Protein AF-A0A966ICQ8-F1 (afdb_monomer)

Structure (mmCIF, N/CA/C/O backbone):
data_AF-A0A966ICQ8-F1
#
_entry.id   AF-A0A966ICQ8-F1
#
loop_
_atom_site.group_PDB
_atom_site.id
_atom_site.type_symbol
_atom_site.label_atom_id
_atom_site.label_alt_id
_atom_site.label_comp_id
_atom_site.label_asym_id
_atom_site.label_entity_id
_atom_site.label_seq_id
_atom_site.pdbx_PDB_ins_code
_atom_site.Cartn_x
_atom_site.Cartn_y
_atom_site.Cartn_z
_atom_site.occupancy
_atom_site.B_iso_or_equiv
_atom_site.auth_seq_id
_atom_site.auth_comp_id
_atom_site.auth_asym_id
_atom_site.auth_atom_id
_atom_site.pdbx_PDB_model_num
ATOM 1 N N . LYS A 1 1 ? -22.674 -10.779 -6.263 1.00 51.19 1 LYS A N 1
ATOM 2 C CA . LYS A 1 1 ? -22.186 -11.903 -5.424 1.00 51.19 1 LYS A CA 1
ATOM 3 C C . LYS A 1 1 ? -21.251 -11.432 -4.302 1.00 51.19 1 LYS A C 1
ATOM 5 O O . LYS A 1 1 ? -21.563 -11.729 -3.163 1.00 51.19 1 LYS A O 1
ATOM 10 N N . LEU A 1 2 ? -20.206 -10.628 -4.560 1.00 52.47 2 LEU A N 1
ATOM 11 C CA . LEU A 1 2 ? -19.420 -9.983 -3.481 1.00 52.47 2 LEU A CA 1
ATOM 12 C C . LEU A 1 2 ? -20.253 -8.988 -2.645 1.00 52.47 2 LEU A C 1
ATOM 14 O O . LEU A 1 2 ? -20.297 -9.084 -1.426 1.00 52.47 2 LEU A O 1
ATOM 18 N N . MET A 1 3 ? -21.028 -8.114 -3.295 1.00 52.91 3 MET A N 1
ATOM 19 C CA . MET A 1 3 ? -21.860 -7.120 -2.591 1.00 52.91 3 MET A CA 1
ATOM 20 C C . MET A 1 3 ? -23.042 -7.712 -1.801 1.00 52.91 3 MET A C 1
ATOM 22 O O . MET A 1 3 ? -23.513 -7.096 -0.854 1.00 52.91 3 MET A O 1
ATOM 26 N N . SER A 1 4 ? -23.522 -8.916 -2.138 1.00 55.25 4 SER A N 1
ATOM 27 C CA . SER A 1 4 ? -24.601 -9.568 -1.376 1.00 55.25 4 SER A CA 1
ATOM 28 C C . SER A 1 4 ? -24.107 -10.192 -0.068 1.00 55.25 4 SER A C 1
ATOM 30 O O . SER A 1 4 ? -24.889 -10.294 0.870 1.00 55.25 4 SER A O 1
ATOM 32 N N . ALA A 1 5 ? -22.824 -10.566 0.012 1.00 59.81 5 ALA A N 1
ATOM 33 C CA . ALA A 1 5 ? -22.181 -11.026 1.247 1.00 59.81 5 ALA A CA 1
ATOM 34 C C . ALA A 1 5 ? -21.814 -9.864 2.196 1.00 59.81 5 ALA A C 1
ATOM 36 O O . ALA A 1 5 ? -21.607 -10.080 3.383 1.00 59.81 5 ALA A O 1
ATOM 37 N N . SER A 1 6 ? -21.782 -8.626 1.688 1.00 60.31 6 SER A N 1
ATOM 38 C CA . SER A 1 6 ? -21.369 -7.427 2.431 1.00 60.31 6 SER A CA 1
ATOM 39 C C . SER A 1 6 ? -22.394 -6.916 3.448 1.00 60.31 6 SER A C 1
ATOM 41 O O . SER A 1 6 ? -22.027 -6.090 4.275 1.00 60.31 6 SER A O 1
ATOM 43 N N . LYS A 1 7 ? -23.663 -7.363 3.416 1.00 67.75 7 LYS A N 1
ATOM 44 C CA . LYS A 1 7 ? -24.725 -6.755 4.247 1.00 67.75 7 LYS A CA 1
ATOM 45 C C . LYS A 1 7 ? -24.452 -6.815 5.758 1.00 67.75 7 LYS A C 1
ATOM 47 O O . LYS A 1 7 ? -24.930 -5.938 6.462 1.00 67.75 7 LYS A O 1
ATOM 52 N N . ASN A 1 8 ? -23.673 -7.799 6.216 1.00 75.38 8 ASN A N 1
ATOM 53 C CA . ASN A 1 8 ? -23.317 -7.995 7.627 1.00 75.38 8 ASN A CA 1
ATOM 54 C C . ASN A 1 8 ? -21.796 -8.144 7.842 1.00 75.38 8 ASN A C 1
ATOM 56 O O . ASN A 1 8 ? -21.381 -8.752 8.825 1.00 75.38 8 ASN A O 1
ATOM 60 N N . ALA A 1 9 ? -20.965 -7.683 6.903 1.00 83.44 9 A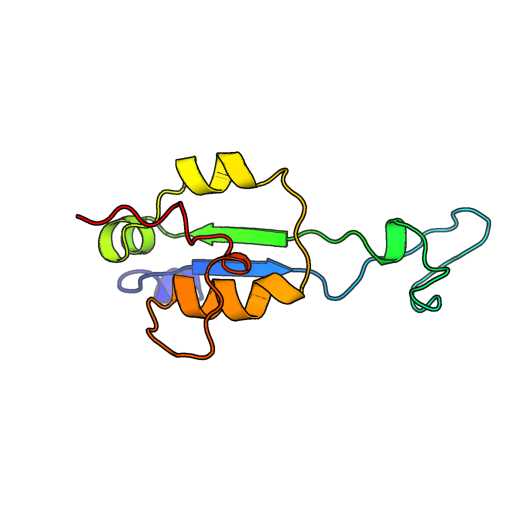LA A N 1
ATOM 61 C CA . ALA A 1 9 ? -19.516 -7.855 6.975 1.00 83.44 9 ALA A CA 1
ATOM 62 C C . ALA A 1 9 ? -18.797 -6.507 6.986 1.00 83.44 9 ALA A C 1
ATOM 64 O O . ALA A 1 9 ? -19.121 -5.616 6.202 1.00 83.44 9 ALA A O 1
ATOM 65 N N . ASP A 1 10 ? -17.762 -6.407 7.816 1.00 88.75 10 ASP A N 1
ATOM 66 C CA . ASP A 1 10 ? -16.832 -5.283 7.810 1.00 88.75 10 ASP A CA 1
ATOM 67 C C . ASP A 1 10 ? -15.818 -5.472 6.691 1.00 88.75 10 ASP A C 1
ATOM 69 O O . ASP A 1 10 ? -14.805 -6.155 6.834 1.00 88.75 10 ASP A O 1
ATOM 73 N N . THR A 1 11 ? -16.140 -4.913 5.529 1.00 90.31 11 THR A N 1
ATOM 74 C CA . THR A 1 11 ? -15.364 -5.127 4.310 1.00 90.31 11 THR A CA 1
ATOM 75 C C . THR A 1 11 ? -14.266 -4.087 4.140 1.00 90.31 11 THR A C 1
ATOM 77 O O . THR A 1 11 ? -14.524 -2.886 4.228 1.00 90.31 11 THR A O 1
ATOM 80 N N . ALA A 1 12 ? -13.083 -4.553 3.761 1.00 92.38 12 ALA A N 1
ATOM 81 C CA . ALA A 1 12 ? -12.006 -3.748 3.206 1.00 92.38 12 ALA A CA 1
ATOM 82 C C . ALA A 1 12 ? -11.503 -4.405 1.914 1.00 92.38 12 ALA A C 1
ATOM 84 O O . ALA A 1 12 ? -11.657 -5.612 1.719 1.00 92.38 12 ALA A O 1
ATOM 85 N N . MET A 1 13 ? -10.910 -3.611 1.028 1.00 94.69 13 MET A N 1
ATOM 86 C CA . MET A 1 13 ? -10.258 -4.082 -0.188 1.00 94.69 13 MET A CA 1
ATOM 87 C C . MET A 1 13 ? -8.896 -3.416 -0.310 1.00 94.69 13 MET A C 1
ATOM 89 O O . MET A 1 13 ? -8.776 -2.199 -0.176 1.00 94.69 13 MET A O 1
ATOM 93 N N . ILE A 1 14 ? -7.890 -4.229 -0.608 1.00 96.31 14 ILE A N 1
ATOM 94 C CA . ILE A 1 14 ? -6.560 -3.771 -0.981 1.00 96.31 14 ILE A CA 1
ATOM 95 C C . ILE A 1 14 ? -6.295 -4.271 -2.396 1.00 96.31 14 ILE A C 1
ATOM 97 O O . ILE A 1 14 ? -6.489 -5.452 -2.681 1.00 96.31 14 ILE A O 1
ATOM 101 N N . TYR A 1 15 ? -5.872 -3.369 -3.272 1.00 97.88 15 TYR A N 1
ATOM 102 C CA . TYR A 1 15 ? -5.394 -3.696 -4.608 1.00 97.88 15 TYR A CA 1
ATOM 103 C C . TYR A 1 15 ? -3.988 -3.136 -4.779 1.00 97.88 15 TYR A C 1
ATOM 105 O O . TYR A 1 15 ? -3.743 -1.970 -4.475 1.00 97.88 15 TYR A O 1
ATOM 113 N N . ILE A 1 16 ? -3.078 -3.964 -5.276 1.00 98.19 16 ILE A N 1
ATOM 114 C CA . ILE A 1 16 ? -1.721 -3.568 -5.625 1.00 98.19 16 ILE A CA 1
ATOM 115 C C . ILE A 1 16 ? -1.258 -4.419 -6.804 1.00 98.19 16 ILE A C 1
ATOM 117 O O . ILE A 1 16 ? -1.505 -5.626 -6.814 1.00 98.19 16 ILE A O 1
ATOM 121 N N . SER A 1 17 ? -0.631 -3.796 -7.802 1.00 98.50 17 SER A N 1
ATOM 122 C CA . SER A 1 17 ? 0.038 -4.556 -8.866 1.00 98.50 17 SER A CA 1
ATOM 123 C C . SER A 1 17 ? 1.327 -5.175 -8.325 1.00 98.50 17 SER A C 1
ATOM 125 O O . SER A 1 17 ? 1.968 -4.606 -7.441 1.00 98.50 17 SER A O 1
ATOM 127 N N . ASP A 1 18 ? 1.726 -6.327 -8.842 1.00 98.12 18 ASP A N 1
ATOM 128 C CA . ASP A 1 18 ? 3.007 -6.966 -8.530 1.00 98.12 18 ASP A CA 1
ATOM 129 C C . ASP A 1 18 ? 4.189 -6.221 -9.163 1.00 98.12 18 ASP A C 1
ATOM 131 O O . ASP A 1 18 ? 5.235 -6.072 -8.533 1.00 98.12 18 ASP A O 1
ATOM 135 N N . HIS A 1 19 ? 4.003 -5.693 -10.370 1.00 98.50 19 HIS A N 1
ATOM 136 C CA . HIS A 1 19 ? 4.930 -4.785 -11.043 1.00 98.50 19 HIS A CA 1
ATOM 137 C C . HIS A 1 19 ? 4.200 -3.916 -12.082 1.00 98.50 19 HIS A C 1
ATOM 139 O O . HIS A 1 19 ? 2.979 -4.009 -12.250 1.00 98.50 19 HIS A O 1
ATOM 145 N N . GLY A 1 20 ? 4.946 -3.010 -12.720 1.00 98.31 20 GLY A N 1
ATOM 146 C CA . GLY A 1 20 ? 4.480 -2.208 -13.852 1.00 98.31 20 GLY A CA 1
ATOM 147 C C . GLY A 1 20 ? 4.873 -2.821 -15.203 1.00 98.31 20 GLY A C 1
ATOM 148 O O . GLY A 1 20 ? 5.237 -3.993 -15.261 1.00 98.31 20 GLY A O 1
ATOM 149 N N . GLU A 1 21 ? 4.812 -2.042 -16.281 1.00 98.56 21 GLU A N 1
ATOM 150 C CA . GLU A 1 21 ? 5.036 -2.501 -17.658 1.00 98.56 21 GLU A CA 1
ATOM 151 C C . GLU A 1 21 ? 5.658 -1.389 -18.514 1.00 98.56 21 GLU A C 1
ATOM 153 O O . GLU A 1 21 ? 5.142 -0.274 -18.534 1.00 98.56 21 GLU A O 1
ATOM 158 N N . SER A 1 22 ? 6.726 -1.690 -19.258 1.00 98.56 22 SER A 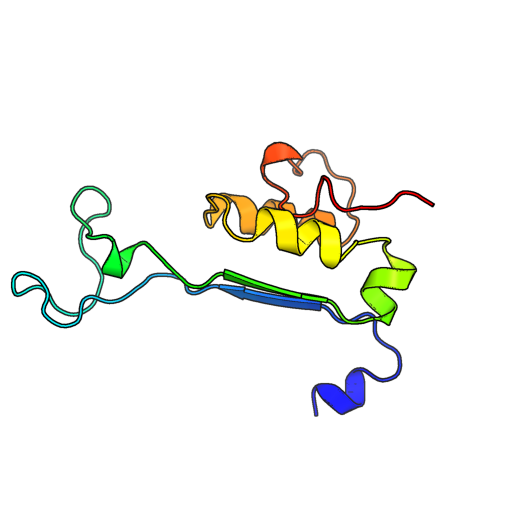N 1
ATOM 159 C CA . SER A 1 22 ? 7.245 -0.805 -20.309 1.00 98.56 22 SER A CA 1
ATOM 160 C C . SER A 1 22 ? 6.447 -0.970 -21.603 1.00 98.56 22 SER A C 1
ATOM 162 O O . SER A 1 22 ? 6.176 -2.089 -22.051 1.00 98.56 22 SER A O 1
ATOM 164 N N . LEU A 1 23 ? 6.124 0.145 -22.252 1.00 98.25 23 LEU A N 1
ATOM 165 C CA . LEU A 1 23 ? 5.280 0.212 -23.447 1.00 98.25 23 LEU A CA 1
ATOM 166 C C . LEU A 1 23 ? 6.035 0.720 -24.689 1.00 98.25 23 LEU A C 1
ATOM 168 O O . LEU A 1 23 ? 5.413 1.044 -25.702 1.00 98.25 23 LEU A O 1
ATOM 172 N N . GLY A 1 24 ? 7.368 0.754 -24.638 1.00 97.94 24 GLY A N 1
ATOM 173 C CA . GLY A 1 24 ? 8.247 1.148 -25.743 1.00 97.94 24 GLY A CA 1
ATOM 174 C C . GLY A 1 24 ? 9.228 2.269 -25.394 1.00 97.94 24 GLY A C 1
ATOM 175 O O . GLY A 1 24 ? 9.984 2.713 -26.266 1.00 97.94 24 GLY A O 1
ATOM 176 N N . GLU A 1 25 ? 9.240 2.746 -24.147 1.00 97.50 25 GLU A N 1
ATOM 177 C CA . GLU A 1 25 ? 10.132 3.802 -23.673 1.00 97.50 25 GLU A CA 1
ATOM 178 C C . GLU A 1 25 ? 11.595 3.379 -23.849 1.00 97.50 25 GLU A C 1
ATOM 180 O O . GLU A 1 25 ? 12.022 2.316 -23.399 1.00 97.50 25 GLU A O 1
ATOM 185 N N . GLY A 1 26 ? 12.383 4.186 -24.565 1.00 93.38 26 GLY A N 1
ATOM 186 C CA . GLY A 1 26 ? 13.782 3.845 -24.854 1.00 93.38 26 GLY A CA 1
ATOM 187 C C . GLY A 1 26 ? 13.966 2.542 -25.649 1.00 93.38 26 GLY A C 1
ATOM 188 O O . GLY A 1 26 ? 15.055 1.974 -25.631 1.00 93.38 26 GLY A O 1
ATOM 189 N N . GLY A 1 27 ? 12.922 2.059 -26.335 1.00 96.50 27 GLY A N 1
ATOM 190 C CA . GLY A 1 27 ? 12.926 0.781 -27.052 1.00 96.50 27 GLY A CA 1
ATOM 191 C C . GLY A 1 27 ? 12.716 -0.448 -26.161 1.00 96.50 27 GLY A C 1
ATOM 192 O O . GLY A 1 27 ? 12.798 -1.569 -26.666 1.00 96.50 27 GLY A O 1
ATOM 193 N N . LEU A 1 28 ? 12.445 -0.260 -24.866 1.00 97.75 28 LEU A N 1
ATOM 194 C CA . LEU A 1 28 ? 12.139 -1.335 -23.927 1.00 97.75 28 LEU A CA 1
ATOM 195 C C . LEU A 1 28 ? 10.635 -1.628 -23.918 1.00 97.75 28 LEU A C 1
ATOM 197 O O . LEU A 1 28 ? 9.816 -0.717 -23.866 1.00 97.75 28 LEU A O 1
ATOM 201 N N . TYR A 1 29 ? 10.278 -2.909 -23.930 1.00 98.06 29 TYR A N 1
ATOM 202 C CA . TYR A 1 29 ? 8.897 -3.387 -23.871 1.00 98.06 29 TYR A CA 1
ATOM 203 C C . TYR A 1 29 ? 8.752 -4.426 -22.762 1.00 98.06 29 TYR A C 1
ATOM 205 O O . TYR A 1 29 ? 9.739 -5.060 -22.378 1.00 98.06 29 TYR A O 1
ATOM 213 N N . LEU A 1 30 ? 7.510 -4.649 -22.334 1.00 98.00 30 LEU A N 1
ATOM 214 C CA . LEU A 1 30 ? 7.134 -5.625 -21.311 1.00 98.00 30 LEU A CA 1
ATOM 215 C C . LEU A 1 30 ? 7.765 -5.302 -19.944 1.00 98.00 30 LEU A C 1
ATOM 217 O O . LEU A 1 30 ? 8.075 -4.151 -19.634 1.00 98.00 30 LEU A O 1
ATOM 221 N N . HIS A 1 31 ? 7.961 -6.328 -19.125 1.00 98.12 31 HIS A N 1
ATOM 222 C CA . HIS A 1 31 ? 8.542 -6.269 -17.791 1.00 98.12 31 HIS A CA 1
ATOM 223 C C . HIS A 1 31 ? 9.714 -7.247 -17.646 1.00 98.12 31 HIS A C 1
ATOM 225 O O . HIS A 1 31 ? 10.015 -8.042 -18.539 1.00 98.12 31 HIS A O 1
ATOM 231 N N . GLY A 1 32 ? 10.380 -7.204 -16.491 1.00 97.12 32 GLY A N 1
ATOM 232 C CA . GLY A 1 32 ? 11.440 -8.148 -16.127 1.00 97.12 32 GLY A CA 1
ATOM 233 C C . GLY A 1 32 ? 12.856 -7.605 -16.303 1.00 97.12 32 GLY A C 1
ATOM 234 O O . GLY A 1 32 ? 13.817 -8.376 -16.253 1.00 97.12 32 GLY A O 1
ATOM 235 N N . ALA A 1 33 ? 13.016 -6.290 -16.476 1.00 97.44 33 ALA A N 1
ATOM 236 C CA . ALA A 1 33 ? 14.327 -5.670 -16.373 1.00 97.44 33 ALA A CA 1
ATOM 237 C C . ALA A 1 33 ? 14.917 -5.932 -14.969 1.00 97.44 33 ALA A C 1
ATOM 239 O O . ALA A 1 33 ? 14.188 -5.888 -13.971 1.00 97.44 33 ALA A O 1
ATOM 240 N N . PRO A 1 34 ? 16.232 -6.196 -14.843 1.00 96.69 34 PRO A N 1
ATOM 241 C CA . PRO A 1 34 ? 16.864 -6.321 -13.535 1.00 96.69 34 PRO A CA 1
ATOM 242 C C . PRO A 1 34 ? 16.570 -5.084 -12.680 1.00 96.69 34 PRO A C 1
ATOM 244 O O . PRO A 1 34 ? 16.761 -3.970 -13.153 1.00 96.69 34 PRO A O 1
ATOM 247 N N . LYS A 1 35 ? 16.145 -5.260 -11.420 1.00 93.19 35 LYS A N 1
ATOM 248 C CA . LYS A 1 35 ? 15.625 -4.168 -10.564 1.00 93.19 35 LYS A CA 1
ATOM 249 C C . LYS A 1 35 ? 16.509 -2.911 -10.518 1.00 93.19 35 LYS A C 1
ATOM 251 O O . LYS A 1 35 ? 15.988 -1.810 -10.439 1.00 93.19 35 LYS A O 1
ATOM 256 N N . PHE A 1 36 ? 17.833 -3.064 -10.574 1.00 95.12 36 PHE A N 1
ATOM 257 C CA . PHE A 1 36 ? 18.788 -1.946 -10.535 1.00 95.12 36 PHE A CA 1
ATOM 258 C C . PHE A 1 36 ? 18.903 -1.156 -11.857 1.00 95.12 36 PHE A C 1
ATOM 260 O O . PHE A 1 36 ? 19.521 -0.097 -11.873 1.00 95.12 36 PHE A O 1
ATOM 267 N N . LEU A 1 37 ? 18.330 -1.670 -12.948 1.00 95.06 37 LEU A N 1
ATOM 268 C CA . LEU A 1 37 ? 18.232 -1.033 -14.270 1.00 95.06 37 LEU A CA 1
ATOM 269 C C . LEU A 1 37 ? 16.779 -0.806 -14.709 1.00 95.06 37 LEU A C 1
ATOM 271 O O . LEU A 1 37 ? 16.556 -0.203 -15.756 1.00 95.06 37 LEU A O 1
ATOM 275 N N . ALA A 1 38 ? 15.803 -1.332 -13.965 1.00 97.19 38 ALA A N 1
ATOM 276 C CA . ALA A 1 38 ? 14.396 -1.242 -14.316 1.00 97.19 38 ALA A CA 1
ATOM 277 C C . ALA A 1 38 ? 13.928 0.220 -14.257 1.00 97.19 38 ALA A C 1
ATOM 279 O O . ALA A 1 38 ? 14.215 0.907 -13.270 1.00 97.19 38 ALA A O 1
ATOM 280 N N . PRO A 1 39 ? 13.214 0.706 -15.284 1.00 97.62 39 PRO A N 1
ATOM 281 C CA . PRO A 1 39 ? 12.720 2.072 -15.287 1.00 97.62 39 PRO A CA 1
ATOM 282 C C . PRO A 1 39 ? 11.493 2.218 -14.365 1.00 97.62 39 PRO A C 1
ATOM 284 O O . PRO A 1 39 ? 10.976 1.235 -13.813 1.00 97.62 39 PRO A O 1
ATOM 287 N N . GLU A 1 40 ? 11.024 3.454 -14.174 1.00 97.62 40 GLU A N 1
ATOM 288 C CA . GLU A 1 40 ? 9.878 3.751 -13.300 1.00 97.62 40 GLU A CA 1
ATOM 289 C C . GLU A 1 40 ? 8.620 3.009 -13.768 1.00 97.62 40 GLU A C 1
ATOM 291 O O . GLU A 1 40 ? 7.874 2.490 -12.943 1.00 97.62 40 GLU A O 1
ATOM 296 N N . GLU A 1 41 ? 8.443 2.847 -15.077 1.00 98.25 41 GLU A N 1
ATOM 297 C CA . GLU A 1 41 ? 7.308 2.161 -15.694 1.00 98.25 41 GLU A CA 1
ATOM 298 C C . GLU A 1 41 ? 7.174 0.706 -15.232 1.00 98.25 41 GLU A C 1
ATOM 300 O O . GLU A 1 41 ? 6.056 0.219 -15.128 1.00 98.25 41 GLU A O 1
ATOM 305 N N . GLN A 1 42 ? 8.276 0.018 -14.899 1.00 98.50 42 GLN A N 1
ATOM 306 C CA . GLN A 1 42 ? 8.241 -1.364 -14.396 1.00 98.50 42 GLN A CA 1
ATOM 307 C C . GLN A 1 42 ? 8.162 -1.463 -12.866 1.00 98.50 42 GLN A C 1
ATOM 309 O O . GLN A 1 42 ? 7.889 -2.541 -12.339 1.00 98.50 42 GLN A O 1
ATOM 314 N N . THR A 1 43 ? 8.408 -0.372 -12.134 1.00 97.69 43 THR A N 1
ATOM 315 C CA . THR A 1 43 ? 8.570 -0.401 -10.666 1.00 97.69 43 THR A CA 1
ATOM 316 C C . THR A 1 43 ? 7.521 0.402 -9.905 1.00 97.69 43 THR A C 1
ATOM 318 O O . THR A 1 43 ? 7.204 0.066 -8.764 1.00 97.69 43 THR A O 1
ATOM 321 N N . LYS A 1 44 ? 6.939 1.433 -10.519 1.00 97.69 44 LYS A N 1
ATOM 322 C CA . LYS A 1 44 ? 5.859 2.225 -9.940 1.00 97.69 44 LYS A CA 1
ATOM 323 C C . LYS A 1 44 ? 4.514 1.615 -10.294 1.00 97.69 44 LYS A C 1
ATOM 325 O O . LYS A 1 44 ? 4.132 1.537 -11.457 1.00 97.69 44 LYS A O 1
ATOM 330 N N . VAL A 1 45 ? 3.778 1.216 -9.264 1.00 98.06 45 VAL A N 1
ATOM 331 C CA . VAL A 1 45 ? 2.516 0.484 -9.396 1.00 98.06 45 VAL A CA 1
ATOM 332 C C . VAL A 1 45 ? 1.370 1.189 -8.678 1.00 98.06 45 VAL A C 1
ATOM 334 O O . VAL A 1 45 ? 1.604 1.904 -7.701 1.00 98.06 45 VAL A O 1
ATOM 337 N N . PRO A 1 46 ? 0.114 0.977 -9.110 1.00 97.50 46 PRO A N 1
ATOM 338 C CA . PRO A 1 46 ? -1.038 1.404 -8.331 1.00 97.50 46 PRO A CA 1
ATOM 339 C C . PRO A 1 46 ? -1.112 0.626 -7.011 1.00 97.50 46 PRO A C 1
ATOM 341 O O . PRO A 1 46 ? -0.987 -0.598 -6.999 1.00 97.50 46 PRO A O 1
ATOM 344 N N . PHE A 1 47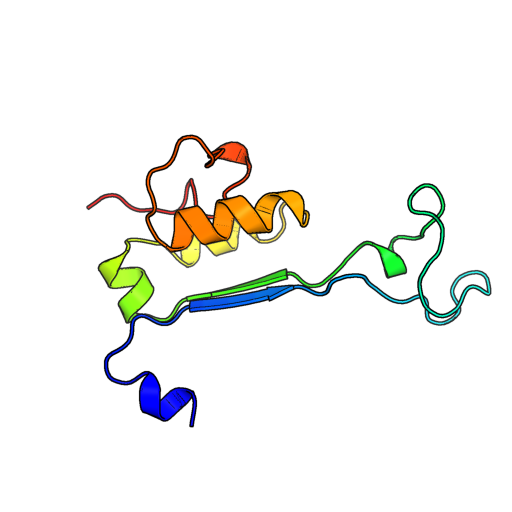 ? -1.383 1.338 -5.917 1.00 96.94 47 PHE A N 1
ATOM 345 C CA . PHE A 1 47 ? -1.691 0.777 -4.603 1.00 96.94 47 PHE A CA 1
ATOM 346 C C . PHE A 1 47 ? -2.933 1.489 -4.057 1.00 96.94 47 PHE A C 1
ATOM 348 O O . PHE A 1 47 ? -2.911 2.6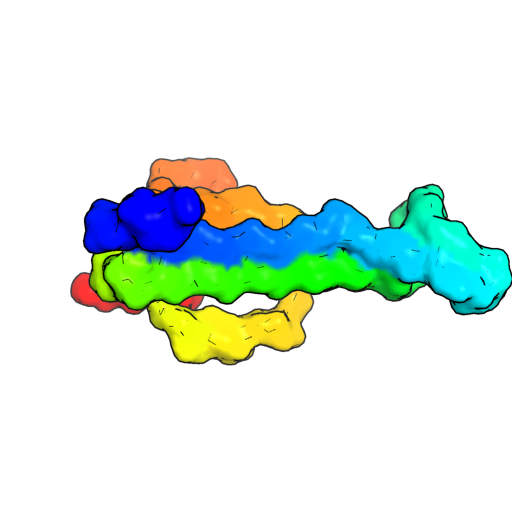84 -3.776 1.00 96.94 47 PHE A O 1
ATOM 355 N N . LEU A 1 48 ? -4.042 0.758 -3.953 1.00 96.25 48 LEU A N 1
ATOM 356 C CA . LEU A 1 48 ? -5.340 1.264 -3.525 1.00 96.25 48 LEU A CA 1
ATOM 357 C C . LEU A 1 48 ? -5.800 0.554 -2.253 1.00 96.25 48 LEU A C 1
ATOM 359 O O . LEU A 1 48 ? -5.755 -0.674 -2.159 1.00 96.25 48 LEU A O 1
ATOM 363 N N . ILE A 1 49 ? -6.321 1.337 -1.312 1.00 94.94 49 ILE A N 1
ATOM 364 C CA . ILE A 1 49 ? -7.003 0.849 -0.114 1.00 94.94 49 ILE A CA 1
ATOM 365 C C . ILE A 1 49 ? -8.410 1.441 -0.112 1.00 94.94 49 ILE A C 1
ATOM 367 O O . ILE A 1 49 ? -8.589 2.656 -0.181 1.00 94.94 49 ILE A O 1
ATOM 371 N N . TRP A 1 50 ? -9.414 0.576 -0.020 1.00 93.88 50 TRP A N 1
ATOM 372 C CA . TRP A 1 50 ? -10.810 0.956 0.147 1.00 93.88 50 TRP A CA 1
ATOM 373 C C . TRP A 1 50 ? -11.357 0.331 1.427 1.00 93.88 50 TRP A C 1
ATOM 375 O O . TRP A 1 50 ? -11.217 -0.872 1.645 1.00 93.88 50 TRP A O 1
ATOM 385 N N . LEU A 1 51 ? -12.000 1.145 2.263 1.00 92.44 51 LEU A N 1
ATOM 386 C CA . LEU A 1 51 ? -12.578 0.718 3.534 1.00 92.44 51 LEU A CA 1
ATOM 387 C C . LEU A 1 51 ? -14.087 0.963 3.525 1.00 92.44 51 LEU A C 1
ATOM 389 O O . LEU A 1 51 ? -14.537 2.096 3.334 1.00 92.44 51 LEU A O 1
ATOM 393 N N . GLY A 1 52 ? -14.871 -0.084 3.777 1.00 91.62 52 GLY A N 1
ATOM 394 C CA . GLY A 1 52 ? -16.312 0.037 3.972 1.00 91.62 52 GLY A CA 1
ATOM 395 C C . GLY A 1 52 ? -16.647 0.879 5.205 1.00 91.62 52 GLY A C 1
ATOM 396 O O . GLY A 1 52 ? -15.857 0.983 6.141 1.00 91.62 52 GLY A O 1
ATOM 397 N N . ARG A 1 53 ? -17.841 1.477 5.230 1.00 90.06 53 ARG A N 1
ATOM 398 C CA . ARG A 1 53 ? -18.257 2.348 6.339 1.00 90.06 53 ARG A CA 1
ATOM 399 C C . ARG A 1 53 ? -18.267 1.625 7.692 1.00 90.06 53 ARG A C 1
ATOM 401 O O . ARG A 1 53 ? -17.689 2.133 8.643 1.00 90.06 53 ARG A O 1
ATOM 408 N N . SER A 1 54 ? -18.862 0.432 7.760 1.00 89.88 54 SER A N 1
ATOM 409 C CA . SER A 1 54 ? -18.935 -0.346 9.007 1.00 89.88 54 SER A CA 1
ATOM 410 C C . SER A 1 54 ? -17.547 -0.748 9.518 1.00 89.88 54 SER A C 1
ATOM 412 O O . SER A 1 54 ? -17.282 -0.693 10.715 1.00 89.88 54 SER A O 1
ATOM 414 N N . TYR A 1 55 ? -16.623 -1.048 8.600 1.00 91.88 55 TYR A N 1
ATOM 415 C CA . TYR A 1 55 ? -15.226 -1.310 8.924 1.00 91.88 55 TYR A CA 1
ATOM 416 C C . TYR A 1 55 ? -14.572 -0.097 9.601 1.00 91.88 55 TYR A C 1
ATOM 418 O O . TYR A 1 55 ? -13.939 -0.252 10.645 1.00 91.88 55 TYR A O 1
ATOM 426 N N . GLN A 1 56 ? -14.741 1.103 9.032 1.00 92.25 56 GLN A N 1
ATOM 427 C CA . GLN A 1 56 ? -14.184 2.339 9.594 1.00 92.25 56 GLN A CA 1
ATOM 428 C C . GLN A 1 56 ? -14.758 2.629 10.986 1.00 92.25 56 GLN A C 1
ATOM 430 O O . GLN A 1 56 ? -14.006 2.957 11.899 1.00 92.25 56 GLN A O 1
ATOM 435 N N . GLU A 1 57 ? -16.070 2.455 11.160 1.00 89.69 57 GLU A N 1
ATOM 436 C CA . GLU A 1 57 ? -16.767 2.678 12.433 1.00 89.69 57 GLU A CA 1
ATOM 437 C C . GLU A 1 57 ? -16.340 1.670 13.514 1.00 89.69 57 GLU A C 1
ATOM 439 O O . GLU A 1 57 ? -16.131 2.055 14.661 1.00 89.69 57 GLU A O 1
ATOM 444 N N . ARG A 1 58 ? -16.168 0.388 13.163 1.00 88.69 58 ARG A N 1
ATOM 445 C CA . ARG A 1 58 ? -15.839 -0.669 14.131 1.00 88.69 58 ARG A CA 1
ATOM 446 C C . ARG A 1 58 ? -14.359 -0.712 14.506 1.00 88.69 58 ARG A C 1
ATOM 448 O O . ARG A 1 58 ? -14.040 -0.928 15.670 1.00 88.69 58 ARG A O 1
ATOM 455 N N . LEU A 1 59 ? -13.462 -0.577 13.528 1.00 88.75 59 LEU A N 1
ATOM 456 C CA . LEU A 1 59 ? -12.010 -0.669 13.749 1.00 88.75 59 LEU A CA 1
ATOM 457 C C . LEU A 1 59 ? -11.340 0.699 13.932 1.00 88.75 59 LEU A C 1
ATOM 459 O O . LEU A 1 59 ? -10.127 0.767 14.106 1.00 88.75 59 LEU A O 1
ATOM 463 N N . GLY A 1 60 ? -12.115 1.786 13.890 1.00 91.38 60 GLY A N 1
ATOM 464 C CA . GLY A 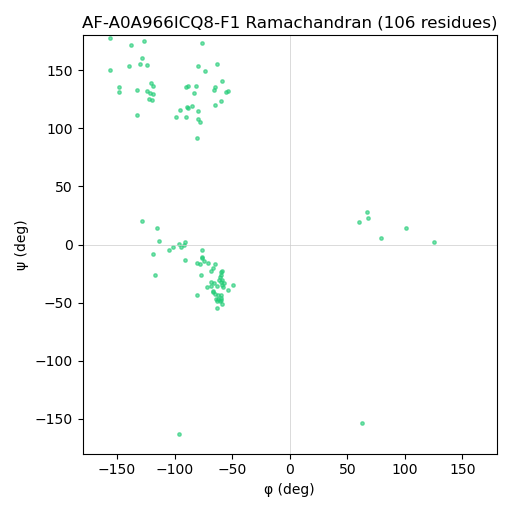1 60 ? -11.635 3.135 14.177 1.00 91.38 60 GLY A CA 1
ATOM 465 C C . GLY A 1 60 ? -10.650 3.681 13.144 1.00 91.38 60 GLY A C 1
ATOM 466 O O . GLY A 1 60 ? -9.859 4.557 13.467 1.00 91.38 60 GLY A O 1
ATOM 467 N N . VAL A 1 61 ? -10.644 3.182 11.905 1.00 93.25 61 VAL A N 1
ATOM 468 C CA . VAL A 1 61 ? -9.701 3.653 10.877 1.00 93.25 61 VAL A CA 1
ATOM 469 C C . VAL A 1 61 ? -10.288 4.848 10.126 1.00 93.25 61 VAL A C 1
ATOM 471 O O . VAL A 1 61 ? -11.297 4.719 9.435 1.00 93.25 61 VAL A O 1
ATOM 474 N N . SER A 1 62 ? -9.633 6.006 10.221 1.00 93.00 62 SER A N 1
ATOM 475 C CA . SER A 1 62 ? -10.052 7.239 9.549 1.00 93.00 62 SER A CA 1
ATOM 476 C C . SER A 1 62 ? -9.648 7.249 8.072 1.00 93.00 62 SER A C 1
ATOM 478 O O . SER A 1 62 ? -8.463 7.315 7.734 1.00 93.00 62 SER A O 1
ATOM 480 N N . HIS A 1 63 ?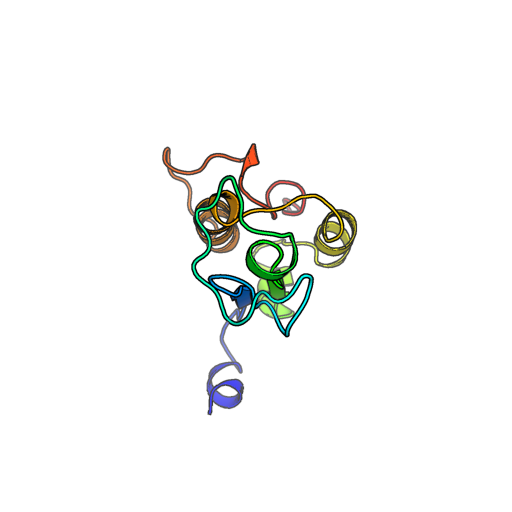 -10.645 7.251 7.182 1.00 91.44 63 HIS A N 1
ATOM 481 C CA . HIS A 1 63 ? -10.441 7.433 5.742 1.00 91.44 63 HIS A CA 1
ATOM 482 C C . HIS A 1 63 ? -9.766 8.773 5.409 1.00 91.44 63 HIS A C 1
ATOM 484 O O . HIS A 1 63 ? -8.846 8.818 4.593 1.00 91.44 63 HIS A O 1
ATOM 490 N N . ASP A 1 64 ? -10.189 9.860 6.055 1.00 93.00 64 ASP A N 1
ATOM 491 C CA . ASP A 1 64 ? -9.650 11.194 5.774 1.00 93.00 64 ASP A CA 1
ATOM 492 C C . ASP A 1 64 ? -8.198 11.326 6.226 1.00 93.00 64 ASP A C 1
ATOM 494 O O . ASP A 1 64 ? -7.413 12.007 5.567 1.00 93.00 64 ASP A O 1
ATOM 498 N N . CYS A 1 65 ? -7.819 10.628 7.301 1.00 94.31 65 CYS A N 1
ATOM 499 C CA . CYS A 1 65 ? -6.418 10.477 7.661 1.00 94.31 65 CYS A CA 1
ATOM 500 C C . CYS A 1 65 ? -5.664 9.725 6.565 1.00 94.31 65 CYS A C 1
ATOM 502 O O . CYS A 1 65 ? -4.715 10.281 6.028 1.00 94.31 65 CYS A O 1
ATOM 504 N N . LEU A 1 66 ? -6.106 8.524 6.161 1.00 93.94 66 LEU A N 1
ATOM 505 C CA . LEU A 1 66 ? -5.412 7.725 5.137 1.00 93.94 66 LEU A CA 1
ATOM 506 C C . LEU A 1 66 ? -5.184 8.515 3.842 1.00 93.94 66 LEU A C 1
ATOM 508 O O . LEU A 1 66 ? -4.105 8.450 3.253 1.00 93.94 66 LEU A O 1
ATOM 512 N N . ARG A 1 67 ? -6.164 9.329 3.437 1.00 93.81 67 ARG A N 1
ATOM 513 C CA . ARG A 1 67 ? -6.068 10.184 2.249 1.00 93.81 67 ARG A CA 1
ATOM 514 C C . ARG A 1 67 ? -4.913 11.192 2.317 1.00 93.81 67 ARG A C 1
ATOM 516 O O . ARG A 1 67 ? -4.322 11.480 1.284 1.00 93.81 67 ARG A O 1
ATOM 523 N N . GLN A 1 68 ? -4.545 11.691 3.499 1.00 94.00 68 GLN A N 1
ATOM 524 C CA . GLN A 1 68 ? -3.411 12.617 3.674 1.00 94.00 68 GLN A CA 1
ATOM 525 C C . GLN A 1 68 ? -2.042 11.948 3.478 1.00 94.00 68 GLN A C 1
ATOM 527 O O . GLN A 1 68 ? -1.029 12.633 3.325 1.00 94.00 68 GLN A O 1
ATOM 532 N N . TYR A 1 69 ? -1.993 10.615 3.509 1.00 91.62 69 TYR A N 1
ATOM 533 C CA . TYR A 1 69 ? -0.772 9.832 3.321 1.00 91.62 69 TYR A CA 1
ATOM 534 C C . TYR A 1 69 ? -0.718 9.168 1.938 1.00 91.62 69 TYR A C 1
ATOM 536 O O . TYR A 1 69 ? 0.307 8.582 1.610 1.00 91.62 69 TYR A O 1
ATOM 544 N N . ALA A 1 70 ? -1.773 9.287 1.121 1.00 92.38 70 ALA A N 1
ATOM 545 C CA . ALA A 1 70 ? -1.901 8.585 -0.158 1.00 92.38 70 ALA A CA 1
ATOM 546 C C . ALA A 1 70 ? -0.806 8.943 -1.179 1.00 92.38 70 ALA A C 1
ATOM 548 O O . ALA A 1 70 ? -0.416 8.089 -1.967 1.00 92.38 70 ALA A O 1
ATOM 549 N N . ASP A 1 71 ? -0.281 10.171 -1.130 1.00 93.06 71 ASP A N 1
ATOM 550 C CA . ASP A 1 71 ? 0.785 10.639 -2.028 1.00 93.06 71 ASP A CA 1
ATOM 551 C C . ASP A 1 71 ? 2.202 10.401 -1.468 1.00 93.06 71 ASP A C 1
ATOM 553 O O . ASP A 1 71 ? 3.196 10.813 -2.070 1.00 93.06 71 ASP A O 1
ATOM 557 N N . ARG A 1 72 ? 2.330 9.773 -0.290 1.00 94.62 72 ARG A N 1
ATOM 558 C CA . ARG A 1 72 ? 3.643 9.476 0.298 1.00 94.62 72 ARG A CA 1
ATOM 559 C C . ARG A 1 72 ? 4.267 8.238 -0.353 1.00 94.62 72 ARG A C 1
ATOM 561 O O . ARG A 1 72 ? 3.541 7.357 -0.808 1.00 94.62 72 ARG A O 1
ATOM 568 N N . PRO A 1 73 ? 5.608 8.126 -0.351 1.00 95.75 73 PRO A N 1
ATOM 569 C CA . PRO A 1 73 ? 6.277 6.922 -0.826 1.00 95.75 73 PRO A CA 1
ATOM 570 C C . PRO A 1 73 ? 5.782 5.668 -0.098 1.00 95.75 73 PRO A C 1
ATOM 572 O O . PRO A 1 73 ? 5.746 5.633 1.133 1.00 95.75 73 PRO A O 1
ATOM 575 N N . ALA A 1 74 ? 5.453 4.637 -0.872 1.00 96.56 74 ALA A N 1
ATOM 576 C CA . ALA A 1 74 ? 5.057 3.323 -0.388 1.00 96.56 74 ALA A CA 1
ATOM 577 C C . ALA A 1 74 ? 5.692 2.226 -1.256 1.00 96.56 74 ALA A C 1
ATOM 579 O O . ALA A 1 74 ? 5.999 2.450 -2.427 1.00 96.56 74 ALA A O 1
ATOM 580 N N . SER A 1 75 ? 5.886 1.039 -0.680 1.00 97.50 75 SER A N 1
ATOM 581 C CA . SER A 1 75 ? 6.409 -0.148 -1.369 1.00 97.50 75 SER A CA 1
ATOM 582 C C . SER A 1 75 ? 5.635 -1.403 -0.956 1.00 97.50 75 SER A C 1
ATOM 584 O O . SER A 1 75 ? 4.841 -1.376 -0.010 1.00 97.50 75 SER A O 1
ATOM 586 N N . HIS A 1 76 ? 5.893 -2.533 -1.625 1.00 98.31 76 HIS A N 1
ATOM 587 C CA . HIS A 1 76 ? 5.352 -3.834 -1.207 1.00 98.31 76 HIS A CA 1
ATOM 588 C C . HIS A 1 76 ? 5.767 -4.242 0.211 1.00 98.31 76 HIS A C 1
ATOM 590 O O . HIS A 1 76 ? 5.029 -4.995 0.843 1.00 98.31 76 HIS A O 1
ATOM 596 N N . ASP A 1 77 ? 6.871 -3.713 0.749 1.00 98.12 77 ASP A N 1
ATOM 597 C CA . ASP A 1 77 ? 7.315 -4.007 2.122 1.00 98.12 77 ASP A CA 1
ATOM 598 C C . ASP A 1 77 ? 6.262 -3.577 3.156 1.00 98.12 77 ASP A C 1
ATOM 600 O O . ASP A 1 77 ? 6.127 -4.179 4.219 1.00 98.12 77 ASP A O 1
ATOM 604 N N . MET A 1 78 ? 5.453 -2.568 2.820 1.00 98.44 78 MET A N 1
ATOM 605 C CA . MET A 1 78 ? 4.388 -2.059 3.683 1.00 98.44 78 MET A CA 1
ATOM 606 C C . MET A 1 78 ? 3.108 -2.903 3.633 1.00 98.44 78 MET A C 1
ATOM 608 O O . MET A 1 78 ? 2.255 -2.780 4.515 1.00 98.44 78 MET A O 1
ATOM 612 N N . LEU A 1 79 ? 2.939 -3.772 2.628 1.00 98.00 79 LEU A N 1
ATOM 613 C CA . LEU A 1 79 ? 1.702 -4.537 2.436 1.00 98.00 79 LEU A CA 1
ATOM 614 C C . LEU A 1 79 ? 1.438 -5.479 3.615 1.00 98.00 79 LEU A C 1
ATOM 616 O O . LEU A 1 79 ? 0.338 -5.485 4.165 1.00 98.00 79 LEU A O 1
ATOM 620 N N . PHE A 1 80 ? 2.452 -6.244 4.025 1.00 98.25 80 PHE A N 1
ATOM 621 C CA . PHE A 1 80 ? 2.331 -7.225 5.10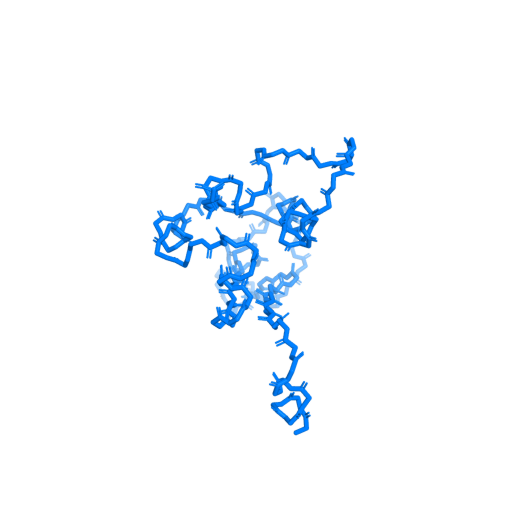4 1.00 98.25 80 PHE A CA 1
ATOM 622 C C . PHE A 1 80 ? 1.889 -6.566 6.417 1.00 98.25 80 PHE A C 1
ATOM 624 O O . PHE A 1 80 ? 0.891 -6.959 7.021 1.00 98.25 80 PHE A O 1
ATOM 631 N N . HIS A 1 81 ? 2.590 -5.508 6.822 1.00 98.06 81 HIS A N 1
ATOM 632 C CA . HIS A 1 81 ? 2.316 -4.796 8.067 1.00 98.06 81 HIS A CA 1
ATOM 633 C C . HIS A 1 81 ? 0.984 -4.040 8.024 1.00 98.06 81 HIS A C 1
ATOM 635 O O . HIS A 1 81 ? 0.260 -4.018 9.019 1.00 98.06 81 HIS A O 1
ATOM 641 N N . SER A 1 82 ? 0.612 -3.488 6.866 1.00 96.62 82 SER A N 1
ATOM 642 C CA . SER A 1 82 ? -0.684 -2.829 6.687 1.00 96.62 82 SER A CA 1
ATOM 643 C C . SER A 1 82 ? -1.847 -3.815 6.785 1.00 96.62 82 SER A C 1
ATOM 645 O O . SER A 1 82 ? -2.846 -3.497 7.422 1.00 96.62 82 SER A O 1
ATOM 647 N N . VAL A 1 83 ? -1.726 -5.028 6.231 1.00 96.81 83 VAL A N 1
ATOM 648 C CA . VAL A 1 83 ? -2.751 -6.077 6.387 1.00 96.81 83 VAL A CA 1
ATOM 649 C C . VAL A 1 83 ? -2.910 -6.471 7.854 1.00 96.81 83 VAL A C 1
ATOM 651 O O . VAL A 1 83 ? -4.036 -6.519 8.345 1.00 96.81 83 VAL A O 1
ATOM 654 N N . LEU A 1 84 ? -1.808 -6.705 8.574 1.00 96.81 84 LEU A N 1
ATOM 655 C CA . LEU A 1 84 ? -1.862 -7.022 10.006 1.00 96.81 84 LEU A CA 1
ATOM 656 C C . LEU A 1 84 ? -2.527 -5.900 10.818 1.00 96.81 84 LEU A C 1
ATOM 658 O O . LEU A 1 84 ? -3.404 -6.173 11.637 1.00 96.81 84 LEU A O 1
ATOM 662 N N . GLY A 1 85 ? -2.143 -4.647 10.558 1.00 94.12 85 GLY A N 1
ATOM 663 C CA . GLY A 1 85 ? -2.699 -3.476 11.234 1.00 94.12 85 GLY A CA 1
ATOM 664 C C . GLY A 1 85 ? -4.184 -3.263 10.940 1.00 94.12 85 GLY A C 1
ATOM 665 O O . GLY A 1 85 ? -4.962 -3.006 11.853 1.00 94.12 85 GLY A O 1
ATOM 666 N N . LEU A 1 86 ? -4.599 -3.430 9.684 1.00 93.38 86 LEU A N 1
ATOM 667 C CA . LEU A 1 86 ? -6.000 -3.344 9.268 1.00 93.38 86 LEU A CA 1
ATOM 668 C C . LEU A 1 86 ? -6.847 -4.482 9.871 1.00 93.38 86 LEU A C 1
ATOM 670 O O . LEU A 1 86 ? -7.995 -4.278 10.247 1.00 93.38 86 LEU A O 1
ATOM 674 N N . LEU A 1 87 ? -6.276 -5.668 10.075 1.00 92.56 87 LEU A N 1
ATOM 675 C CA . LEU A 1 87 ? -6.954 -6.748 10.798 1.00 92.56 87 LEU A CA 1
ATOM 676 C C . LEU A 1 87 ? -6.983 -6.550 12.325 1.00 92.56 87 LEU A C 1
ATOM 678 O O . LEU A 1 87 ? -7.609 -7.353 13.017 1.00 92.56 87 LEU A O 1
ATOM 682 N N . GLY A 1 88 ? -6.331 -5.509 12.854 1.00 90.75 88 GLY A N 1
ATOM 683 C CA . GLY A 1 88 ? -6.250 -5.241 14.292 1.00 90.75 88 GLY A CA 1
ATOM 684 C C . GLY A 1 88 ? -5.443 -6.291 15.062 1.00 90.75 88 GLY A C 1
ATOM 685 O O . GLY A 1 88 ? -5.733 -6.549 16.227 1.00 90.75 88 GLY A O 1
ATOM 686 N N . LEU A 1 89 ? -4.473 -6.943 14.412 1.00 92.94 89 LEU A N 1
ATOM 687 C CA . LEU A 1 89 ? -3.672 -8.000 15.027 1.00 92.94 89 LEU A CA 1
ATOM 688 C C . LEU A 1 89 ? -2.510 -7.423 15.839 1.00 92.94 89 LEU A C 1
ATOM 690 O O . LEU A 1 89 ? -1.705 -6.644 15.330 1.00 92.94 89 LEU A O 1
ATOM 694 N N . GLU A 1 90 ? -2.368 -7.892 17.076 1.00 92.19 90 GLU A N 1
ATOM 695 C CA . GLU A 1 90 ? -1.212 -7.608 17.924 1.00 92.19 90 GLU A CA 1
ATOM 696 C C . GLU A 1 90 ? -0.188 -8.742 17.800 1.00 92.19 90 GLU A C 1
ATOM 698 O O . GLU A 1 90 ? -0.454 -9.894 18.143 1.00 92.19 90 GLU A O 1
ATOM 703 N N . THR A 1 91 ? 0.992 -8.433 17.264 1.00 96.44 91 THR A N 1
ATOM 704 C CA . THR A 1 91 ? 2.071 -9.409 17.073 1.00 96.44 91 THR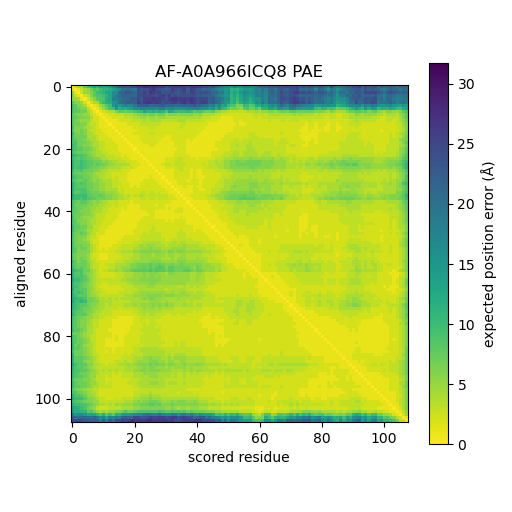 A CA 1
ATOM 705 C C . THR A 1 91 ? 3.428 -8.720 17.000 1.00 96.44 91 THR A C 1
ATOM 707 O O . THR A 1 91 ? 3.540 -7.605 16.498 1.00 96.44 91 THR A O 1
ATOM 710 N N . LEU A 1 92 ? 4.482 -9.415 17.436 1.00 97.44 92 LEU A N 1
ATOM 711 C CA . LEU A 1 92 ? 5.872 -8.955 17.319 1.00 97.44 92 LEU A CA 1
ATOM 712 C C . LEU A 1 92 ? 6.346 -8.844 15.861 1.00 97.44 92 LEU A C 1
ATOM 714 O O . LEU A 1 92 ? 7.348 -8.193 15.592 1.00 97.44 92 LEU A O 1
ATOM 718 N N . ALA A 1 93 ? 5.639 -9.477 14.921 1.00 97.56 93 ALA A N 1
ATOM 719 C CA . ALA A 1 93 ? 5.930 -9.371 13.493 1.00 97.56 93 ALA A CA 1
ATOM 720 C C . ALA A 1 93 ? 5.457 -8.039 12.873 1.00 97.56 93 ALA A C 1
ATOM 722 O O . ALA A 1 93 ? 5.792 -7.746 11.727 1.00 97.56 93 ALA A O 1
ATOM 723 N N . LEU A 1 94 ? 4.650 -7.245 13.583 1.00 97.19 94 LEU A N 1
ATOM 724 C CA . LEU A 1 94 ? 4.168 -5.953 13.107 1.00 97.19 94 LEU A CA 1
ATOM 725 C C . LEU A 1 94 ? 5.202 -4.860 13.405 1.00 97.19 94 LEU A C 1
ATOM 727 O O . LEU A 1 94 ? 5.478 -4.573 14.565 1.00 97.19 94 LEU A O 1
ATOM 731 N N . LEU A 1 95 ? 5.703 -4.209 12.355 1.00 97.81 95 LEU A N 1
ATOM 732 C CA . LEU A 1 95 ? 6.499 -2.989 12.430 1.00 97.81 95 LEU A CA 1
ATOM 733 C C . LEU A 1 95 ? 5.577 -1.789 12.145 1.00 97.81 95 LEU A C 1
ATOM 735 O O . LEU A 1 95 ? 5.097 -1.662 11.012 1.00 97.81 95 LEU A O 1
ATOM 739 N N . PRO A 1 96 ? 5.255 -0.940 13.143 1.00 95.19 96 PRO A N 1
ATOM 740 C CA . PRO A 1 96 ? 4.311 0.171 12.976 1.00 95.19 96 PRO A CA 1
ATOM 741 C C . PRO A 1 96 ? 4.695 1.160 11.869 1.00 95.19 96 PRO A C 1
ATOM 743 O O . PRO A 1 96 ? 3.826 1.695 11.186 1.00 95.19 96 PRO A O 1
ATOM 746 N N . GLU A 1 97 ? 5.989 1.369 11.646 1.00 95.62 97 GLU A N 1
ATOM 747 C CA . GLU A 1 97 ? 6.538 2.249 10.614 1.00 95.62 97 GLU A CA 1
ATOM 748 C C . GLU A 1 97 ? 6.274 1.765 9.179 1.00 95.62 97 GLU A C 1
ATOM 750 O O . GLU A 1 97 ? 6.305 2.569 8.249 1.00 95.62 97 GLU A O 1
ATOM 755 N N . LEU A 1 98 ? 5.974 0.475 8.999 1.00 97.25 98 LEU A N 1
ATOM 756 C CA . LEU A 1 98 ? 5.596 -0.122 7.715 1.00 97.25 98 LEU A CA 1
ATOM 757 C C . LEU A 1 98 ? 4.077 -0.331 7.583 1.00 97.25 98 LEU A C 1
ATOM 759 O O . LEU A 1 98 ? 3.601 -0.786 6.545 1.00 97.25 98 LEU A O 1
ATOM 763 N N . ASN A 1 99 ? 3.295 -0.002 8.613 1.00 96.38 99 ASN A N 1
ATOM 764 C CA . ASN A 1 99 ? 1.839 -0.044 8.562 1.00 96.38 99 ASN A CA 1
ATOM 765 C C . ASN A 1 99 ? 1.284 1.308 8.085 1.00 96.38 99 ASN A C 1
ATOM 767 O O . ASN A 1 99 ? 1.255 2.287 8.834 1.00 96.38 99 ASN A O 1
ATOM 771 N N . LEU A 1 100 ? 0.747 1.339 6.862 1.00 95.56 100 LEU A N 1
ATOM 772 C CA . LEU A 1 100 ? 0.163 2.536 6.244 1.00 95.56 100 LEU A CA 1
ATOM 773 C C . LEU A 1 100 ? -1.009 3.129 7.043 1.00 95.56 100 LEU A C 1
ATOM 775 O O . LEU A 1 100 ? -1.291 4.319 6.929 1.00 95.56 100 LEU A O 1
ATOM 779 N N . ALA A 1 101 ? -1.681 2.324 7.870 1.00 93.81 101 ALA A N 1
ATOM 780 C CA . ALA A 1 101 ? -2.793 2.764 8.705 1.00 93.81 101 ALA A CA 1
ATOM 781 C C . ALA A 1 101 ? -2.377 3.159 10.132 1.00 93.81 101 ALA A C 1
ATOM 783 O O . ALA A 1 101 ? -3.233 3.599 10.898 1.00 93.81 101 ALA A O 1
ATOM 784 N N . SER A 1 102 ? -1.095 3.041 10.508 1.00 92.88 102 SER A N 1
ATOM 785 C CA . SER A 1 102 ? -0.658 3.152 11.910 1.00 92.88 102 SER A CA 1
ATOM 786 C C . SER A 1 102 ? -1.037 4.479 12.575 1.00 92.88 102 SER A C 1
ATOM 788 O O . SER A 1 102 ? -1.387 4.495 13.751 1.00 92.88 102 SER A O 1
ATOM 790 N N . ASN A 1 103 ? -1.000 5.587 11.829 1.00 92.25 103 ASN A N 1
ATOM 791 C CA . ASN A 1 103 ? -1.340 6.924 12.339 1.00 92.25 103 ASN A CA 1
ATOM 792 C C . ASN A 1 103 ? -2.814 7.301 12.137 1.00 92.25 103 ASN A C 1
ATOM 794 O O . ASN A 1 103 ? -3.224 8.400 12.498 1.00 92.25 103 ASN A O 1
ATOM 798 N N . CYS A 1 104 ? -3.601 6.408 11.538 1.00 94.00 104 CYS A N 1
ATOM 799 C CA . CYS A 1 104 ? -4.983 6.665 11.150 1.00 94.00 104 CYS A CA 1
ATOM 800 C C . CYS A 1 10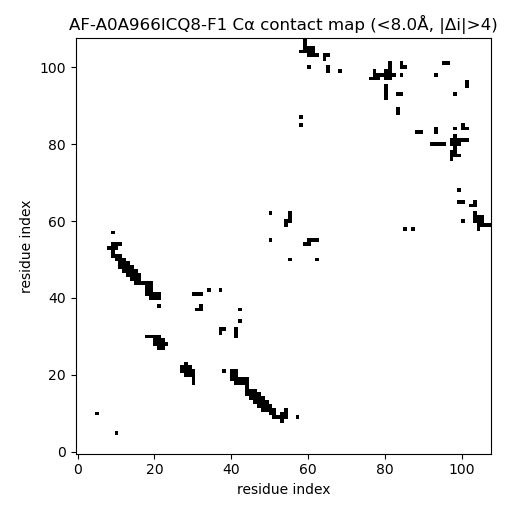4 ? -5.999 5.840 11.937 1.00 94.00 104 CYS A C 1
ATOM 802 O O . CYS A 1 104 ? -7.197 5.958 11.682 1.00 94.00 104 CYS A O 1
ATOM 804 N N . VAL A 1 105 ? -5.541 5.042 12.904 1.00 90.00 105 VAL A N 1
ATOM 805 C CA . VAL A 1 105 ? -6.409 4.401 13.892 1.00 90.00 105 VAL A CA 1
ATOM 806 C C . VAL A 1 105 ? -6.750 5.425 14.972 1.00 90.00 105 VAL A C 1
ATOM 808 O O . VAL A 1 105 ? -5.916 5.799 15.795 1.00 90.00 105 VAL A O 1
ATOM 811 N N . VAL A 1 106 ? -7.992 5.888 14.964 1.00 76.88 106 VAL A N 1
ATOM 812 C CA . VAL A 1 106 ? -8.580 6.711 16.014 1.00 76.88 106 VAL A CA 1
ATOM 813 C C . VAL A 1 106 ? -8.947 5.769 17.153 1.00 76.88 106 VAL A C 1
ATOM 815 O O . VAL A 1 106 ? -9.900 4.998 17.052 1.00 76.88 106 VAL A O 1
ATOM 818 N N . LYS A 1 107 ? -8.166 5.792 18.236 1.00 61.34 107 LYS A N 1
ATOM 819 C CA . LYS A 1 107 ? -8.586 5.138 19.478 1.00 61.34 107 LYS A CA 1
ATOM 820 C C . LYS A 1 107 ? -9.822 5.876 19.996 1.00 61.34 107 LYS A C 1
ATOM 822 O O . LYS A 1 107 ? -9.753 7.088 20.202 1.00 61.34 107 LYS A O 1
ATOM 827 N N . GLY A 1 108 ? -10.930 5.148 20.130 1.00 50.38 108 GLY A N 1
ATOM 828 C CA . GLY A 1 108 ? -12.076 5.580 20.931 1.00 50.38 108 GLY A CA 1
ATOM 829 C C . GLY A 1 108 ? -11.714 5.643 22.406 1.00 50.38 108 GLY A C 1
ATOM 830 O O . GLY A 1 108 ? -10.879 4.812 22.835 1.00 50.38 108 GLY A O 1
#

Solvent-accessible surface area (backbone atoms only — not comparable to full-atom values): 6673 Å² total; per-residue (Å²): 112,75,73,71,63,44,82,87,46,69,45,69,48,77,49,66,56,94,53,32,52,32,89,44,68,97,77,40,61,52,65,84,59,59,78,95,74,42,53,64,48,36,67,59,52,65,74,49,80,48,73,34,69,63,30,28,70,74,68,25,42,41,64,74,52,44,60,76,50,66,87,52,94,83,58,77,81,28,49,64,25,25,52,40,56,74,70,68,59,89,55,94,86,56,48,63,94,38,16,80,52,61,90,21,53,53,82,128

pLDDT: mean 91.56, std 11.27, range [50.38, 98.56]

Mean predicted aligned error: 4.56 Å

Nearest PDB structures (foldseek):
  4kav-assembly1_A  TM=9.201E-01  e=4.807E-07  Neisseria meningitidis MC58
  5fgn-assembly1_A  TM=9.239E-01  e=1.583E-06  Neisseria meningitidis serogroup B
  5gov-assembly1_A  TM=8.754E-01  e=2.273E-04  Escherichia coli
  5lrm-assembly1_A  TM=8.689E-01  e=2.962E-04  Escherichia coli
  6li5-assembly1_A  TM=9.027E-01  e=4.125E-04  Escherichia coli

Sequence (108 aa):
KLMSASKNADTAMIYISDHGESLGEGGLYLHGAPKFLAPEEQTKVPFLIWLGRSYQERLGVSHDCLRQYADRPASHDMLFHSVLGLLGLETLALLPELNLASNCVVKG

Foldseek 3Di:
DVVVVPPPDFDKDKDKDPWFFDDQVVHDGGEDDDPVPDDCRGHPIDIDIDGDPVLCVPQVFDPVVLVVCRPPDAHPQLVVLQVCVSVVHDDPPHDLVSHSRNVRRDDD

Radius of gyration: 16.9 Å; Cα contacts (8 Å, |Δi|>4): 130; chains: 1; bounding box: 44×24×48 Å

Secondary structure (DSSP, 8-state):
-HHHHGGGS--EEEEE-S---EESGGG-EES---TTT--HHHH---EEEEE-HHHHHHH-B-HHHHHHHTTS---THHHHHHHHHHTT---TT--GGG-TTTTTB---